Protein AF-A0A925PIX7-F1 (afdb_monomer)

Foldseek 3Di:
DAEAEEEDFFFDADPVGTDDGAHQPDPGDDHLLVVLVVCLVVVHDYDYQYPHDVCRVVRVVVSVVSNVVSD

Radius of gyration: 12.49 Å; Cα contacts (8 Å, |Δi|>4): 105; chains: 1; bounding box: 29×22×32 Å

Mean predicted aligned error: 2.59 Å

Sequence (71 aa):
ANNLHIHFSRIEFTKGGEKRHRTFTDQFGPPHEPLVELCVARGFTPRIICESAGTQAVDAKIMQDLYFSMR

Nearest PDB structures (foldseek):
  2p9j-assembly1_H  TM=4.785E-01  e=4.651E-01  Aquifex aeolicus VF5
  5zhz-assembly1_A  TM=5.772E-01  e=1.221E+00  Mycobacterium tuberculosis H37Rv
  2qjw-assembly2_D  TM=3.612E-01  e=5.198E+00  Xanthomonas campestris pv. campestris
  5kuh-assembly1_A  TM=3.296E-01  e=5.569E+00  Rattus norvegicus

Structure (mmCIF, N/CA/C/O backbone):
data_AF-A0A925PIX7-F1
#
_entry.id   AF-A0A925PIX7-F1
#
loop_
_atom_site.group_PDB
_atom_site.id
_atom_site.type_symbol
_atom_site.label_atom_id
_atom_site.label_alt_id
_atom_site.label_comp_id
_atom_site.label_asym_id
_atom_site.label_entity_id
_atom_site.label_seq_id
_atom_site.pdbx_PDB_ins_code
_atom_site.Cartn_x
_atom_site.Cartn_y
_atom_site.Cartn_z
_atom_site.occupancy
_atom_site.B_iso_or_equiv
_atom_site.auth_seq_id
_atom_site.auth_comp_id
_atom_site.auth_asym_id
_atom_site.auth_atom_id
_atom_site.pdbx_PDB_model_num
ATOM 1 N N . ALA A 1 1 ? -12.460 -8.701 9.784 1.00 7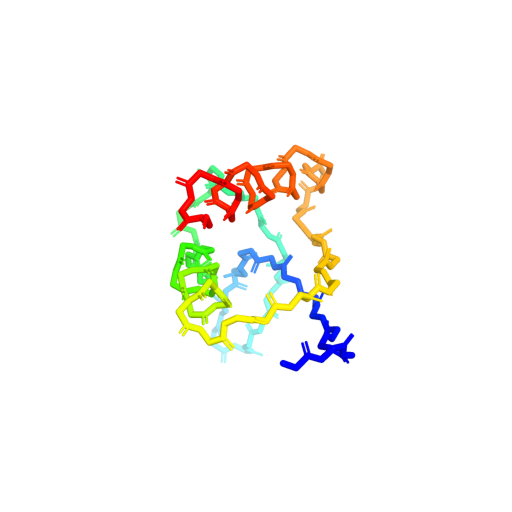0.62 1 ALA A N 1
ATOM 2 C CA . ALA A 1 1 ? -11.383 -9.695 9.940 1.00 70.62 1 ALA A CA 1
ATOM 3 C C . ALA A 1 1 ? -10.358 -9.111 10.894 1.00 70.62 1 ALA A C 1
ATOM 5 O O . ALA A 1 1 ? -9.865 -8.021 10.624 1.00 70.62 1 ALA A O 1
ATOM 6 N N . ASN A 1 2 ? -10.088 -9.800 12.004 1.00 74.38 2 ASN A N 1
ATOM 7 C CA . ASN A 1 2 ? -9.251 -9.260 13.084 1.00 74.38 2 ASN A CA 1
ATOM 8 C C . ASN A 1 2 ? -7.777 -9.683 12.959 1.00 74.38 2 ASN A C 1
ATOM 10 O O . ASN A 1 2 ? -6.928 -9.114 13.627 1.00 74.38 2 ASN A O 1
ATOM 14 N N . ASN A 1 3 ? -7.478 -10.635 12.064 1.00 87.50 3 ASN A N 1
ATOM 15 C CA . ASN A 1 3 ? -6.143 -11.201 11.836 1.00 87.50 3 ASN A CA 1
ATOM 16 C C . ASN A 1 3 ? -5.733 -11.117 10.352 1.00 87.50 3 ASN A C 1
ATOM 18 O O . ASN A 1 3 ? -5.101 -12.026 9.821 1.00 87.50 3 ASN A O 1
ATOM 22 N N . LEU A 1 4 ? -6.159 -10.064 9.646 1.00 92.12 4 LEU A N 1
ATOM 23 C CA . LEU A 1 4 ? -5.789 -9.862 8.245 1.00 92.12 4 LEU A CA 1
ATOM 24 C C . LEU A 1 4 ? -4.367 -9.294 8.176 1.00 92.12 4 LEU A C 1
ATOM 26 O O . LEU A 1 4 ? -4.138 -8.164 8.604 1.00 92.12 4 LEU A O 1
ATOM 30 N N . HIS A 1 5 ? -3.433 -10.081 7.648 1.00 95.88 5 HIS A N 1
ATOM 31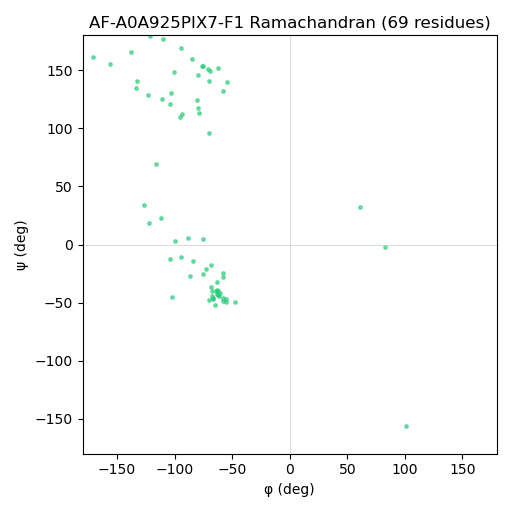 C CA . HIS A 1 5 ? -2.038 -9.692 7.439 1.00 95.88 5 HIS A CA 1
ATOM 32 C C . HIS A 1 5 ? -1.772 -9.568 5.942 1.00 95.88 5 HIS A C 1
ATOM 34 O O . HIS A 1 5 ? -2.034 -10.506 5.192 1.00 95.88 5 HIS A O 1
ATOM 40 N N . ILE A 1 6 ? -1.272 -8.414 5.507 1.00 96.12 6 ILE A N 1
ATOM 41 C CA . ILE A 1 6 ? -1.042 -8.105 4.091 1.00 96.12 6 ILE A CA 1
ATOM 42 C C . ILE A 1 6 ? 0.350 -7.507 3.930 1.00 96.12 6 ILE A C 1
ATOM 44 O O . ILE A 1 6 ? 0.772 -6.688 4.742 1.00 96.12 6 ILE A O 1
ATOM 48 N N . HIS A 1 7 ? 1.031 -7.891 2.857 1.00 97.88 7 HIS A N 1
ATOM 49 C CA . HIS A 1 7 ? 2.198 -7.187 2.343 1.00 97.88 7 HIS A CA 1
ATOM 50 C C . HIS A 1 7 ? 1.746 -6.387 1.120 1.00 97.88 7 HIS A C 1
ATOM 52 O O . HIS A 1 7 ? 1.023 -6.923 0.277 1.00 97.88 7 HIS A O 1
ATOM 58 N N . PHE A 1 8 ? 2.081 -5.099 1.061 1.00 98.06 8 PHE A N 1
ATOM 59 C CA . PHE A 1 8 ? 1.612 -4.217 -0.006 1.00 98.06 8 PHE A CA 1
ATOM 60 C C . PHE A 1 8 ? 2.741 -3.364 -0.576 1.00 98.06 8 PHE A C 1
ATOM 62 O O . PHE A 1 8 ? 3.505 -2.746 0.163 1.00 98.06 8 PHE A O 1
ATOM 69 N N . SER A 1 9 ? 2.795 -3.289 -1.901 1.00 97.62 9 SER A N 1
ATOM 70 C CA . SER A 1 9 ? 3.666 -2.400 -2.662 1.00 97.62 9 SER A CA 1
ATOM 71 C C . SER A 1 9 ? 3.046 -2.164 -4.037 1.00 97.62 9 SER A C 1
ATOM 73 O O . SER A 1 9 ? 2.292 -3.006 -4.534 1.00 97.62 9 SER A O 1
ATOM 75 N N . ARG A 1 10 ? 3.380 -1.044 -4.684 1.00 97.88 10 ARG A N 1
ATOM 76 C CA . ARG A 1 10 ? 3.206 -0.958 -6.140 1.00 97.88 10 ARG A CA 1
ATOM 77 C C . ARG A 1 10 ? 4.251 -1.870 -6.776 1.00 97.88 10 ARG A C 1
ATOM 79 O O . ARG A 1 10 ? 5.384 -1.926 -6.314 1.00 97.88 10 ARG A O 1
ATOM 86 N N . ILE A 1 11 ? 3.900 -2.579 -7.838 1.00 97.81 11 ILE A N 1
ATOM 87 C CA . ILE A 1 11 ? 4.767 -3.575 -8.465 1.00 97.81 11 ILE A CA 1
ATOM 88 C C . ILE A 1 11 ? 4.980 -3.228 -9.938 1.00 97.81 11 ILE A C 1
ATOM 90 O O . ILE A 1 11 ? 4.041 -3.029 -10.708 1.00 97.81 11 ILE A O 1
ATOM 94 N N . GLU A 1 12 ? 6.243 -3.191 -10.359 1.00 97.50 12 GLU A N 1
ATOM 95 C CA . GLU A 1 12 ? 6.584 -3.221 -11.779 1.00 97.50 12 GLU A CA 1
ATOM 96 C C . GLU A 1 12 ? 6.502 -4.665 -12.279 1.00 97.50 12 GLU A C 1
ATOM 98 O O . GLU A 1 12 ? 7.281 -5.520 -11.854 1.00 97.50 12 GLU A O 1
ATOM 103 N N . PHE A 1 13 ? 5.597 -4.920 -13.222 1.00 96.19 13 PHE A N 1
ATOM 104 C CA . PHE A 1 13 ? 5.478 -6.209 -13.896 1.00 96.19 13 PHE A CA 1
ATOM 105 C C . PHE A 1 13 ? 6.137 -6.189 -15.273 1.00 96.19 13 PHE A C 1
ATOM 107 O O . PHE A 1 13 ? 6.146 -5.188 -15.988 1.00 96.19 13 PHE A O 1
ATOM 114 N N . THR A 1 14 ? 6.654 -7.344 -15.666 1.00 95.69 14 THR A N 1
ATOM 115 C CA . THR A 1 14 ? 7.115 -7.644 -17.020 1.00 95.69 14 THR A CA 1
ATOM 116 C C . THR A 1 14 ? 6.341 -8.838 -17.566 1.00 95.69 14 THR A C 1
ATOM 118 O O . THR A 1 14 ? 5.543 -9.456 -16.862 1.00 95.69 14 THR A O 1
ATOM 121 N N . LYS A 1 15 ? 6.626 -9.237 -18.810 1.00 96.50 15 LYS A N 1
ATOM 122 C CA . LYS A 1 15 ? 6.107 -10.497 -19.365 1.00 96.50 15 LYS A CA 1
ATOM 123 C C . LYS A 1 15 ? 6.511 -11.733 -18.544 1.00 96.50 15 LYS A C 1
ATOM 125 O O . LYS A 1 15 ? 5.815 -12.736 -18.612 1.00 96.50 15 LYS A O 1
ATOM 130 N N . GLY A 1 16 ? 7.612 -11.660 -17.790 1.00 96.94 16 GLY A N 1
ATOM 131 C CA . GLY A 1 16 ? 8.091 -12.737 -16.917 1.00 96.94 16 GLY A CA 1
ATOM 132 C C . GLY A 1 16 ? 7.515 -12.707 -15.499 1.00 96.94 16 GLY A C 1
ATOM 133 O O . GLY A 1 16 ? 7.951 -13.492 -14.667 1.00 96.94 16 GLY A O 1
ATOM 134 N N . GLY A 1 17 ? 6.569 -11.808 -15.214 1.00 96.25 17 GLY A N 1
ATOM 135 C CA . GLY A 1 17 ? 6.019 -11.607 -13.877 1.00 96.25 17 GLY A CA 1
ATOM 136 C C . GLY A 1 17 ? 6.616 -10.393 -13.177 1.00 96.25 17 GLY A C 1
ATOM 137 O O . GLY A 1 17 ? 7.060 -9.433 -13.821 1.00 96.25 17 GLY A O 1
ATOM 138 N N . GLU A 1 18 ? 6.559 -10.417 -11.849 1.00 96.94 18 GLU A N 1
ATOM 139 C CA . GLU A 1 18 ? 7.067 -9.342 -11.007 1.00 96.94 18 GLU A CA 1
ATOM 140 C C . GLU A 1 18 ? 8.553 -9.086 -11.274 1.00 96.94 18 GLU A C 1
ATOM 142 O O . GLU A 1 18 ? 9.369 -10.005 -11.311 1.00 96.94 18 GLU A O 1
ATOM 147 N N . LYS A 1 19 ? 8.900 -7.811 -11.454 1.00 96.62 19 LYS A N 1
ATOM 148 C CA . LYS A 1 19 ? 10.286 -7.367 -11.580 1.00 96.62 19 LYS A CA 1
ATOM 149 C C . LYS A 1 19 ? 10.806 -6.742 -10.295 1.00 96.62 19 LYS A C 1
ATOM 151 O O . LYS A 1 19 ? 11.948 -7.008 -9.936 1.00 96.62 19 LYS A O 1
ATOM 156 N N . ARG A 1 20 ? 10.025 -5.860 -9.660 1.00 97.31 20 ARG A N 1
ATOM 157 C CA . ARG A 1 20 ? 10.381 -5.218 -8.383 1.00 97.31 20 ARG A CA 1
ATOM 158 C C . ARG A 1 20 ? 9.232 -4.425 -7.774 1.00 97.31 20 ARG A C 1
ATOM 160 O O . ARG A 1 20 ? 8.345 -3.944 -8.482 1.00 97.31 20 ARG A O 1
ATOM 167 N N . HIS A 1 21 ? 9.381 -4.174 -6.481 1.00 98.12 21 HIS A N 1
ATOM 168 C CA . HIS A 1 21 ? 8.598 -3.230 -5.697 1.00 98.12 21 HIS A CA 1
ATOM 169 C C . HIS A 1 21 ? 8.893 -1.776 -6.075 1.00 98.12 21 HIS A C 1
ATOM 171 O O . HIS A 1 21 ? 10.010 -1.432 -6.476 1.00 98.12 21 HIS A O 1
ATOM 177 N N . ARG A 1 22 ? 7.881 -0.925 -5.930 1.00 97.94 22 ARG A N 1
ATOM 178 C CA . ARG A 1 22 ? 7.823 0.477 -6.358 1.00 97.94 22 ARG A CA 1
ATOM 179 C C . ARG A 1 22 ? 7.168 1.340 -5.284 1.00 97.94 22 ARG A C 1
ATOM 181 O O . ARG A 1 22 ? 6.580 0.817 -4.343 1.00 97.94 22 ARG A O 1
ATOM 188 N N . THR A 1 23 ? 7.314 2.654 -5.393 1.00 97.75 23 THR A N 1
ATOM 189 C CA . THR A 1 23 ? 6.780 3.609 -4.408 1.00 97.75 23 THR A CA 1
ATOM 190 C C . THR A 1 23 ? 5.405 4.119 -4.829 1.00 97.75 23 THR A C 1
ATOM 192 O O . THR A 1 23 ? 4.988 3.933 -5.973 1.00 97.75 23 THR A O 1
ATOM 195 N N . PHE A 1 24 ? 4.694 4.814 -3.939 1.00 96.88 24 PHE A N 1
ATOM 196 C CA . PHE A 1 24 ? 3.384 5.401 -4.268 1.00 96.88 24 PHE A CA 1
ATOM 197 C C . PHE A 1 24 ? 3.446 6.553 -5.279 1.00 96.88 24 PHE A C 1
ATOM 199 O O . PHE A 1 24 ? 2.432 6.872 -5.900 1.00 96.88 24 PHE A O 1
ATOM 206 N N . THR A 1 25 ? 4.625 7.143 -5.483 1.00 95.56 25 THR A N 1
ATOM 207 C CA . THR A 1 25 ? 4.857 8.192 -6.485 1.00 95.56 25 THR A CA 1
ATOM 208 C C . THR A 1 25 ? 5.141 7.639 -7.883 1.00 95.56 25 THR A C 1
ATOM 210 O O . THR A 1 25 ? 5.077 8.388 -8.856 1.00 95.56 25 THR A O 1
ATOM 213 N N . ASP A 1 26 ? 5.438 6.342 -8.011 1.00 93.62 26 ASP A N 1
ATOM 214 C CA . ASP A 1 26 ? 5.641 5.689 -9.301 1.00 93.62 26 ASP A CA 1
ATOM 215 C C . ASP A 1 26 ? 4.310 5.437 -10.033 1.00 93.62 26 ASP A C 1
ATOM 217 O O . ASP A 1 26 ? 3.274 5.185 -9.425 1.00 93.62 26 ASP A O 1
ATOM 221 N N . GLN A 1 27 ? 4.344 5.367 -11.364 1.00 93.56 27 GLN A N 1
ATOM 222 C CA . GLN A 1 27 ? 3.171 5.098 -12.218 1.00 93.56 27 GLN A CA 1
ATOM 223 C C . GLN A 1 27 ? 2.683 3.632 -12.233 1.00 93.56 27 GLN A C 1
ATOM 225 O O . GLN A 1 27 ? 1.815 3.275 -13.029 1.00 93.56 27 GLN A O 1
ATOM 230 N N . PHE A 1 28 ? 3.273 2.759 -11.414 1.00 95.94 28 PHE A N 1
ATOM 231 C CA . PHE A 1 28 ? 2.928 1.337 -11.369 1.00 95.94 28 PHE A CA 1
ATOM 232 C C . PHE A 1 28 ? 1.730 1.072 -10.451 1.00 95.94 28 PHE A C 1
ATOM 234 O O . PHE A 1 28 ? 1.393 1.884 -9.595 1.00 95.94 28 PHE A O 1
ATOM 241 N N . GLY A 1 29 ? 1.074 -0.071 -10.639 1.00 94.00 29 GLY A N 1
ATOM 242 C CA . GLY A 1 29 ? -0.040 -0.516 -9.803 1.00 94.00 29 GLY A CA 1
ATOM 243 C C . GLY A 1 29 ? 0.333 -1.717 -8.928 1.00 94.00 29 GLY A C 1
ATOM 244 O O . GLY A 1 29 ? 1.430 -2.249 -9.066 1.00 94.00 29 GLY A O 1
ATOM 245 N N . PRO A 1 30 ? -0.577 -2.184 -8.062 1.00 95.56 30 PRO A N 1
ATOM 246 C CA . PRO A 1 30 ? -1.922 -1.646 -7.869 1.00 95.56 30 PRO A CA 1
ATOM 247 C C . PRO A 1 30 ? -1.935 -0.328 -7.064 1.00 95.56 30 PRO A C 1
ATOM 249 O O . PRO A 1 30 ? -1.035 -0.092 -6.258 1.00 95.56 30 PRO A O 1
ATOM 252 N N . PRO A 1 31 ? -2.950 0.538 -7.259 1.00 96.62 31 PRO A N 1
ATOM 253 C CA . PRO A 1 31 ? -3.236 1.629 -6.328 1.00 96.62 31 PRO A CA 1
ATOM 254 C C . PRO A 1 31 ? -3.617 1.069 -4.947 1.00 96.62 31 PRO A C 1
ATOM 256 O O . PRO A 1 31 ? -4.126 -0.048 -4.835 1.00 96.62 31 PRO A O 1
ATOM 259 N N . HIS A 1 32 ? -3.353 1.835 -3.893 1.00 97.06 32 HIS A N 1
ATOM 260 C CA . HIS A 1 32 ? -3.570 1.402 -2.509 1.00 97.06 32 HIS A CA 1
ATOM 261 C C . HIS A 1 32 ? -5.002 1.682 -2.041 1.00 97.06 32 HIS A C 1
ATOM 263 O O . HIS A 1 32 ? -5.536 0.970 -1.192 1.00 97.06 32 HIS A O 1
ATOM 269 N N . GLU A 1 33 ? -5.630 2.691 -2.635 1.00 97.94 33 GLU A N 1
ATOM 270 C CA . GLU A 1 33 ? -6.930 3.238 -2.283 1.00 97.94 33 GLU A CA 1
ATOM 271 C C . GLU A 1 33 ? -8.026 2.157 -2.275 1.00 97.94 33 GLU A C 1
ATOM 273 O O . GLU A 1 33 ? -8.656 1.990 -1.229 1.00 97.94 33 GLU A O 1
ATOM 278 N N . PRO A 1 34 ? -8.177 1.298 -3.311 1.00 98.06 34 PRO A N 1
ATOM 279 C CA . PRO A 1 34 ? -9.228 0.277 -3.305 1.00 98.06 34 PRO A CA 1
ATOM 280 C C . PRO A 1 34 ? -9.076 -0.761 -2.183 1.00 98.06 34 PRO A C 1
ATOM 282 O O . PRO A 1 34 ? -10.068 -1.268 -1.655 1.00 98.06 34 PRO A O 1
ATOM 285 N N . LEU A 1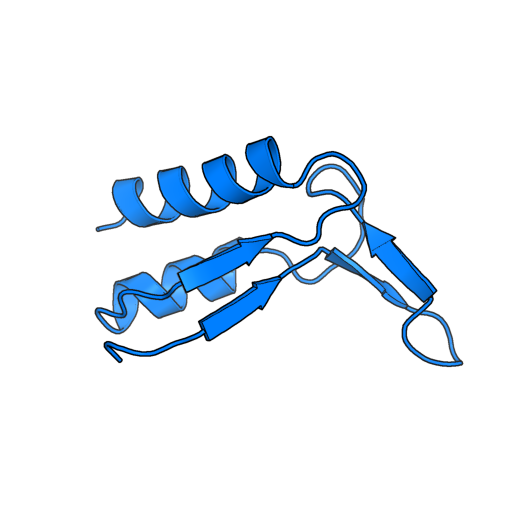 35 ? -7.836 -1.090 -1.793 1.00 97.25 35 LEU A N 1
ATOM 286 C CA . LEU A 1 35 ? -7.587 -2.004 -0.675 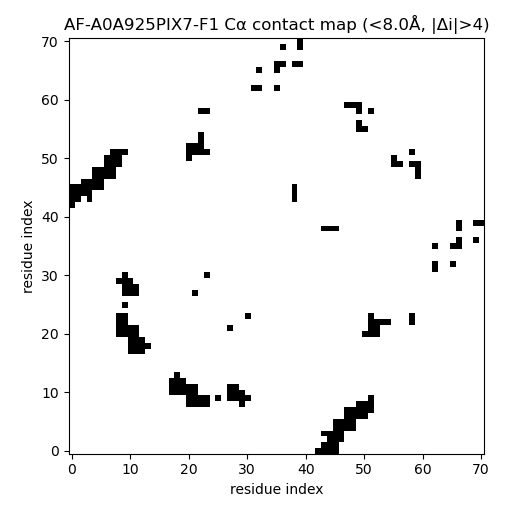1.00 97.25 35 LEU A CA 1
ATOM 287 C C . LEU A 1 35 ? -8.021 -1.369 0.651 1.00 97.25 35 LEU A C 1
ATOM 289 O O . LEU A 1 35 ? -8.651 -2.032 1.479 1.00 97.25 35 LEU A O 1
ATOM 293 N N . VAL A 1 36 ? -7.676 -0.095 0.854 1.00 97.69 36 VAL A N 1
ATOM 294 C CA . VAL A 1 36 ? -8.001 0.639 2.081 1.00 97.69 36 VAL A CA 1
ATOM 295 C C . VAL A 1 36 ? -9.512 0.849 2.198 1.00 97.69 36 VAL A C 1
ATOM 297 O O . VAL A 1 36 ? -10.083 0.542 3.245 1.00 97.69 36 VAL A O 1
ATOM 300 N N . GLU A 1 37 ? -10.171 1.272 1.118 1.00 98.19 37 GLU A N 1
ATOM 301 C CA . GLU A 1 37 ? -11.629 1.432 1.038 1.00 98.19 37 GLU A CA 1
ATOM 302 C C . GLU A 1 37 ? -12.362 0.137 1.404 1.00 98.19 37 GLU A C 1
ATOM 304 O O . GLU A 1 37 ? -13.272 0.142 2.236 1.00 98.19 37 GLU A O 1
ATOM 309 N N . LEU A 1 38 ? -11.926 -1.002 0.854 1.00 97.25 38 LEU A N 1
ATOM 310 C CA . LEU A 1 38 ? -12.519 -2.300 1.173 1.00 97.25 38 LEU A CA 1
ATOM 311 C C . LEU A 1 38 ? -12.34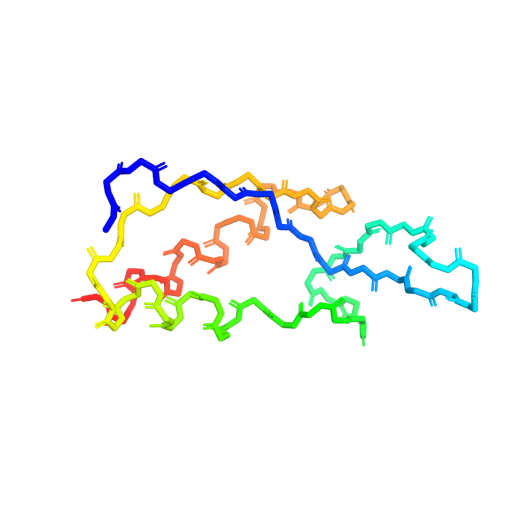3 -2.661 2.653 1.00 97.25 38 LEU A C 1
ATOM 313 O O . LEU A 1 38 ? -13.256 -3.222 3.266 1.00 97.25 38 LEU A O 1
ATOM 317 N N . CYS A 1 39 ? -11.184 -2.347 3.238 1.00 96.69 39 CYS A N 1
ATOM 318 C CA . CYS A 1 39 ? -10.937 -2.598 4.654 1.00 96.69 39 CYS A CA 1
ATOM 319 C C . CYS A 1 39 ? -11.889 -1.788 5.540 1.00 96.69 39 CYS A C 1
ATOM 321 O O . CYS A 1 39 ? -12.442 -2.348 6.486 1.00 96.69 39 CYS A O 1
ATOM 323 N N . VAL A 1 40 ? -12.127 -0.514 5.218 1.00 97.06 40 VAL A N 1
ATOM 324 C CA . VAL A 1 40 ? -13.091 0.333 5.938 1.00 97.06 40 VAL A CA 1
ATOM 325 C C . VAL A 1 40 ? -14.512 -0.196 5.755 1.00 97.06 40 VAL A C 1
ATOM 327 O O . VAL A 1 40 ? -15.184 -0.494 6.742 1.00 97.06 40 VAL A O 1
ATOM 330 N N . ALA A 1 41 ? -14.939 -0.427 4.510 1.00 97.81 41 ALA A N 1
ATOM 331 C CA . ALA A 1 41 ? -16.288 -0.890 4.180 1.00 97.81 41 ALA A CA 1
ATOM 332 C C . ALA A 1 41 ? -16.656 -2.228 4.845 1.00 97.81 41 ALA A C 1
ATOM 334 O O . ALA A 1 41 ? -17.826 -2.504 5.105 1.00 97.81 41 ALA A O 1
ATOM 335 N N . ARG A 1 42 ? -15.663 -3.080 5.124 1.00 96.25 42 ARG A N 1
ATOM 336 C CA . ARG A 1 42 ? -15.854 -4.377 5.788 1.00 96.25 42 ARG A CA 1
ATOM 337 C C . ARG A 1 42 ? -15.534 -4.360 7.288 1.00 96.25 42 ARG A C 1
ATOM 339 O O . ARG A 1 42 ? -15.569 -5.421 7.915 1.00 96.25 42 ARG A O 1
ATOM 346 N N . GLY A 1 43 ? -15.189 -3.205 7.864 1.00 95.56 43 GLY A N 1
ATOM 347 C CA . GLY A 1 43 ? -14.800 -3.083 9.273 1.00 95.56 43 GLY A CA 1
ATOM 348 C C . GLY A 1 43 ? -13.560 -3.911 9.629 1.00 95.56 43 GLY A C 1
ATOM 349 O O . GLY A 1 43 ? -13.458 -4.470 10.721 1.00 95.56 43 GLY A O 1
ATOM 350 N N . PHE A 1 44 ? -12.636 -4.084 8.686 1.00 95.62 44 PHE A N 1
ATOM 351 C CA . PHE A 1 44 ? -11.403 -4.832 8.901 1.00 95.62 44 PHE A CA 1
ATOM 352 C C . PHE A 1 44 ? -10.380 -3.974 9.637 1.00 95.62 44 PHE A C 1
ATOM 354 O O . PHE A 1 44 ? -10.278 -2.773 9.402 1.00 95.62 44 PHE A O 1
ATOM 361 N N . THR A 1 45 ? -9.581 -4.612 10.489 1.00 94.75 45 THR A N 1
ATOM 362 C CA . THR A 1 45 ? -8.448 -3.993 11.191 1.00 94.75 45 THR A CA 1
ATOM 363 C C . THR A 1 45 ? -7.151 -4.671 10.742 1.00 94.75 45 THR A C 1
ATOM 365 O O . THR A 1 45 ? -6.584 -5.466 11.497 1.00 94.75 45 THR A O 1
ATOM 368 N N . PRO A 1 46 ? -6.726 -4.469 9.482 1.00 94.88 46 PRO A N 1
ATOM 369 C CA . PRO A 1 46 ? -5.590 -5.191 8.931 1.00 94.88 46 PRO A CA 1
ATOM 370 C C . PRO A 1 46 ? -4.268 -4.724 9.543 1.00 94.88 46 PRO A C 1
ATOM 372 O O . PRO A 1 46 ? -4.090 -3.551 9.874 1.00 94.88 46 PRO A O 1
ATOM 375 N N . ARG A 1 47 ? -3.300 -5.637 9.602 1.00 95.94 47 ARG A N 1
ATOM 376 C CA . ARG A 1 47 ? -1.882 -5.296 9.698 1.00 95.94 47 ARG A CA 1
ATOM 377 C C . ARG A 1 47 ? -1.306 -5.305 8.288 1.00 95.94 47 ARG A C 1
ATOM 379 O O . ARG A 1 47 ? -1.183 -6.365 7.679 1.00 95.94 47 ARG A O 1
ATOM 386 N N . ILE A 1 48 ? -0.976 -4.123 7.781 1.00 96.44 48 ILE A N 1
ATOM 387 C CA . ILE A 1 48 ? -0.370 -3.959 6.459 1.00 96.44 48 ILE A CA 1
ATOM 388 C C . ILE A 1 48 ? 1.116 -3.664 6.645 1.00 96.44 48 ILE A C 1
ATOM 390 O O . ILE A 1 48 ? 1.482 -2.692 7.306 1.00 96.44 48 ILE A O 1
ATOM 394 N N . ILE A 1 49 ? 1.961 -4.515 6.072 1.00 97.81 49 ILE A N 1
ATOM 395 C CA . ILE A 1 49 ? 3.399 -4.296 5.947 1.00 97.81 49 ILE A CA 1
ATOM 396 C C . ILE A 1 49 ? 3.633 -3.659 4.578 1.00 97.81 49 ILE A C 1
ATOM 398 O O . ILE A 1 49 ? 3.401 -4.286 3.547 1.00 97.81 49 ILE A O 1
ATOM 402 N N . CYS A 1 50 ? 4.050 -2.395 4.571 1.00 98.12 50 CYS A N 1
ATOM 403 C CA . CYS A 1 50 ? 4.382 -1.699 3.335 1.00 98.12 50 CYS A CA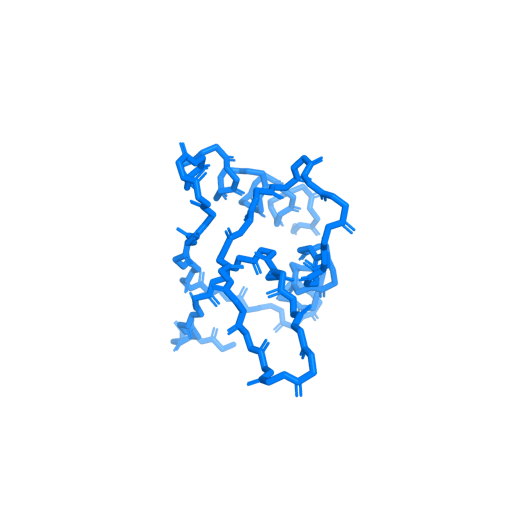 1
ATOM 404 C C . CYS A 1 50 ? 5.788 -2.094 2.874 1.00 98.12 50 CYS A C 1
ATOM 406 O O . CYS A 1 50 ? 6.759 -1.930 3.614 1.00 98.12 50 CYS A O 1
ATOM 408 N N . GLU A 1 51 ? 5.894 -2.587 1.646 1.00 98.25 51 GLU A N 1
ATOM 409 C CA . GLU A 1 51 ? 7.138 -3.037 1.021 1.00 98.25 51 GLU A CA 1
ATOM 410 C C . GLU A 1 51 ? 7.563 -2.121 -0.136 1.00 98.25 51 GLU A C 1
ATOM 412 O O . GLU A 1 51 ? 8.310 -2.537 -1.025 1.00 98.25 51 GLU A O 1
ATOM 417 N N . SER A 1 52 ? 7.092 -0.870 -0.147 1.00 98.12 52 SER A N 1
ATOM 418 C CA . SER A 1 52 ? 7.548 0.154 -1.090 1.00 98.12 52 SER A CA 1
ATOM 419 C C . SER A 1 52 ? 9.066 0.322 -1.059 1.00 98.12 52 SER A C 1
ATOM 421 O O . SER A 1 52 ? 9.689 0.330 0.004 1.00 98.12 52 SER A O 1
ATOM 423 N N . ALA A 1 53 ? 9.683 0.495 -2.226 1.00 97.31 53 ALA A N 1
ATOM 424 C CA . ALA A 1 53 ? 11.136 0.560 -2.349 1.00 97.31 53 ALA A CA 1
ATOM 425 C C . ALA A 1 53 ? 11.724 1.853 -1.742 1.00 97.31 53 ALA A C 1
ATOM 427 O O . ALA A 1 53 ? 11.791 2.887 -2.400 1.00 97.31 53 ALA A O 1
ATOM 428 N N . GLY A 1 54 ? 12.178 1.786 -0.486 1.00 97.69 54 GLY A N 1
ATOM 429 C CA . GLY A 1 54 ? 12.866 2.885 0.208 1.00 97.69 54 GLY A CA 1
ATOM 430 C C . GLY A 1 54 ? 11.948 3.939 0.836 1.00 97.69 54 GLY A C 1
ATOM 431 O O . GLY A 1 54 ? 12.438 4.859 1.487 1.00 97.69 54 GLY A O 1
ATOM 432 N N . THR A 1 55 ? 10.629 3.804 0.678 1.00 98.06 55 THR A N 1
ATOM 433 C CA . THR A 1 55 ? 9.608 4.725 1.213 1.00 98.06 55 THR A CA 1
ATOM 434 C C . THR A 1 55 ? 8.605 4.027 2.133 1.00 98.06 55 THR A C 1
ATOM 436 O O . THR A 1 55 ? 7.544 4.580 2.407 1.00 98.06 55 THR A O 1
ATOM 439 N N . GLN A 1 56 ? 8.931 2.836 2.652 1.00 98.25 56 GLN A N 1
ATOM 440 C CA . GLN A 1 56 ? 8.019 1.965 3.408 1.00 98.25 56 GLN A CA 1
ATOM 441 C C . GLN A 1 56 ? 7.246 2.714 4.500 1.00 98.25 56 GLN A C 1
ATOM 443 O O . GLN A 1 56 ? 6.027 2.604 4.577 1.00 98.25 56 GLN A O 1
ATOM 448 N N . ALA A 1 57 ? 7.943 3.494 5.333 1.00 98.25 57 ALA A N 1
AT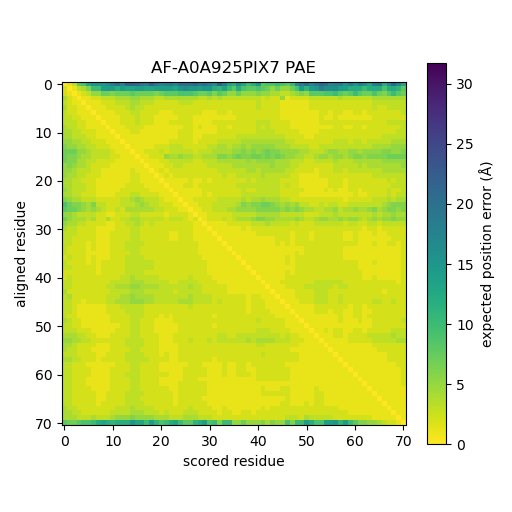OM 449 C CA . ALA A 1 57 ? 7.326 4.210 6.450 1.00 98.25 57 ALA A CA 1
ATOM 450 C C . ALA A 1 57 ? 6.374 5.327 5.989 1.00 98.25 57 ALA A C 1
ATOM 452 O O . ALA A 1 57 ? 5.306 5.506 6.572 1.00 98.25 57 ALA A O 1
ATOM 453 N N . VAL A 1 58 ? 6.749 6.060 4.937 1.00 98.38 58 VAL A N 1
ATOM 454 C CA . VAL A 1 58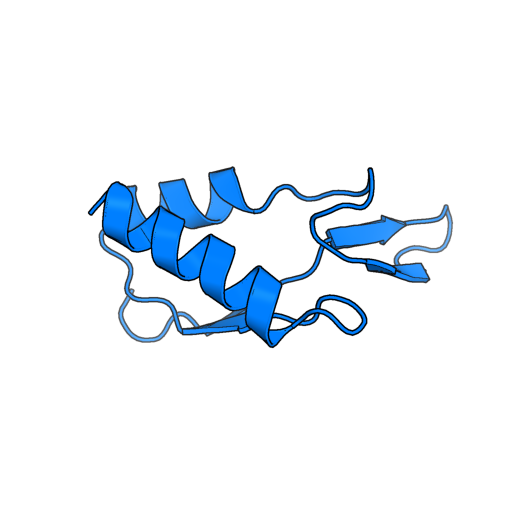 ? 5.944 7.160 4.385 1.00 98.38 58 VAL A CA 1
ATOM 455 C C . VAL A 1 58 ? 4.700 6.601 3.699 1.00 98.38 58 VAL A C 1
ATOM 457 O O . VAL A 1 58 ? 3.590 7.026 4.003 1.00 98.38 58 VAL A O 1
ATOM 460 N N . ASP A 1 59 ? 4.868 5.589 2.852 1.00 98.44 59 ASP A N 1
ATOM 461 C CA . ASP A 1 59 ? 3.765 4.978 2.107 1.00 98.44 59 ASP A CA 1
ATOM 462 C C . ASP A 1 59 ? 2.813 4.209 3.041 1.00 98.44 59 ASP A C 1
ATOM 464 O O . ASP A 1 59 ? 1.593 4.282 2.887 1.00 98.44 59 ASP A O 1
ATOM 468 N N . ALA A 1 60 ? 3.335 3.551 4.088 1.00 98.31 60 ALA A N 1
ATOM 469 C CA . ALA A 1 60 ? 2.503 2.967 5.143 1.00 98.31 60 ALA A CA 1
ATOM 470 C C . ALA A 1 60 ? 1.657 4.028 5.861 1.00 98.31 60 ALA A C 1
ATOM 472 O O . ALA A 1 60 ? 0.479 3.792 6.137 1.00 98.31 60 ALA A O 1
ATOM 473 N N . LYS A 1 61 ? 2.243 5.199 6.152 1.00 98.44 61 LYS A N 1
ATOM 474 C CA . LYS A 1 61 ? 1.519 6.308 6.778 1.00 98.44 61 LYS A CA 1
ATOM 475 C C . LYS A 1 61 ? 0.405 6.832 5.873 1.00 98.44 61 LYS A C 1
ATOM 477 O O . LYS A 1 61 ? -0.684 7.067 6.377 1.00 98.44 61 LYS A O 1
ATOM 482 N N . ILE A 1 62 ? 0.629 6.932 4.561 1.00 98.50 62 ILE A N 1
ATOM 483 C CA . ILE A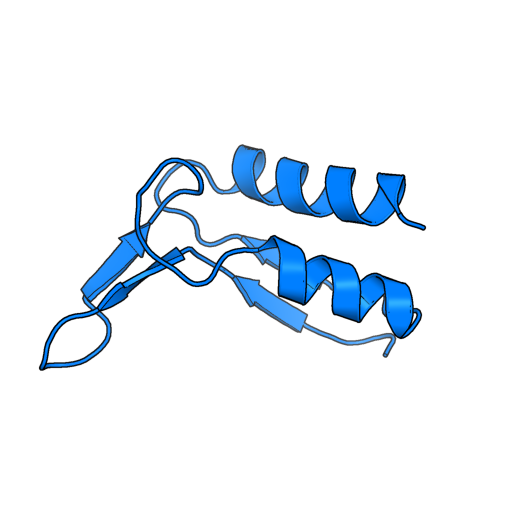 1 62 ? -0.416 7.329 3.603 1.00 98.50 62 ILE A CA 1
ATOM 484 C C . ILE A 1 62 ? -1.616 6.371 3.680 1.00 98.50 62 ILE A C 1
ATOM 486 O O . ILE A 1 62 ? -2.751 6.821 3.830 1.00 98.50 62 ILE A O 1
ATOM 490 N N . MET A 1 63 ? -1.378 5.052 3.658 1.00 98.19 63 MET A N 1
ATOM 491 C CA . MET A 1 63 ? -2.463 4.065 3.788 1.00 98.19 63 MET A CA 1
ATOM 492 C C . MET A 1 63 ? -3.191 4.173 5.133 1.00 98.19 63 MET A C 1
ATOM 494 O O . MET A 1 63 ? -4.412 4.034 5.190 1.00 98.19 63 MET A O 1
ATOM 498 N N . GLN A 1 64 ? -2.444 4.396 6.217 1.00 97.94 64 GLN A N 1
ATOM 499 C CA . GLN A 1 64 ? -2.998 4.532 7.560 1.00 97.94 64 GLN A CA 1
ATOM 500 C C . GLN A 1 64 ? -3.861 5.793 7.694 1.00 97.94 64 GLN A C 1
ATOM 502 O O . GLN A 1 64 ? -4.973 5.712 8.212 1.00 97.94 64 GLN A O 1
ATOM 507 N N . ASP A 1 65 ? -3.370 6.933 7.211 1.00 98.56 65 ASP A N 1
ATOM 508 C CA . ASP A 1 65 ? -4.088 8.206 7.250 1.00 98.56 65 ASP A CA 1
ATOM 509 C C . ASP A 1 65 ? -5.385 8.113 6.436 1.00 98.56 65 ASP A C 1
ATOM 511 O O . ASP A 1 65 ? -6.442 8.501 6.931 1.00 98.56 65 ASP A O 1
ATOM 515 N N . LEU A 1 66 ? -5.332 7.507 5.243 1.00 98.44 66 LEU A N 1
ATOM 516 C CA . LEU A 1 66 ? -6.513 7.257 4.415 1.00 98.44 66 LEU A CA 1
ATOM 517 C C . LEU A 1 66 ? -7.529 6.346 5.126 1.00 98.44 66 LEU A C 1
ATOM 519 O O . LEU A 1 66 ? -8.725 6.631 5.138 1.00 98.44 66 LEU A O 1
ATOM 523 N N . TYR A 1 67 ? -7.068 5.264 5.760 1.00 97.88 67 TYR A N 1
ATOM 524 C CA . TYR A 1 67 ? -7.944 4.368 6.518 1.00 97.88 67 TYR A CA 1
ATOM 525 C C . TYR A 1 67 ? -8.688 5.115 7.632 1.00 97.88 67 TYR A C 1
ATOM 527 O O . TYR A 1 67 ? -9.897 4.951 7.780 1.00 97.88 67 TYR A O 1
ATOM 535 N N . PHE A 1 68 ? -7.981 5.949 8.401 1.00 97.81 68 PHE A N 1
ATOM 536 C CA . PHE A 1 68 ? -8.579 6.707 9.500 1.00 97.81 68 PHE A CA 1
ATOM 537 C C . PHE A 1 68 ? -9.417 7.903 9.045 1.00 97.81 68 PHE A C 1
ATOM 539 O O . PHE A 1 68 ? -10.324 8.284 9.773 1.00 97.81 68 PHE A O 1
ATOM 546 N N . SER A 1 69 ? -9.173 8.479 7.865 1.00 98.31 69 SER A N 1
ATOM 547 C CA . SER A 1 69 ? -10.023 9.556 7.344 1.00 98.31 69 SER A CA 1
ATOM 548 C C . SER A 1 69 ? -11.392 9.066 6.866 1.00 98.31 69 SER A C 1
ATOM 550 O O . SER A 1 69 ? -12.307 9.871 6.721 1.00 98.31 69 SER A O 1
ATOM 552 N N . MET A 1 70 ? -11.521 7.769 6.569 1.00 97.00 70 MET A N 1
ATOM 553 C CA . MET A 1 70 ? -12.759 7.150 6.075 1.00 97.00 70 MET A CA 1
ATOM 554 C C . MET A 1 70 ? -13.510 6.338 7.138 1.00 97.00 70 MET A C 1
ATOM 556 O O . MET A 1 70 ? -14.641 5.921 6.889 1.00 97.00 70 MET A O 1
ATOM 560 N N . ARG A 1 71 ? -12.872 6.061 8.278 1.00 84.25 71 ARG A N 1
ATOM 561 C CA . ARG A 1 71 ? -13.441 5.280 9.380 1.00 84.25 71 ARG A CA 1
ATOM 562 C C . ARG A 1 71 ? -14.278 6.152 10.309 1.00 84.25 71 ARG A C 1
ATOM 564 O O . ARG A 1 71 ? -15.318 5.631 10.768 1.00 84.25 71 ARG A O 1
#

pLDDT: mean 96.03, std 4.62, range [70.62, 98.56]

Secondary structure (DSSP, 8-state):
--S-EEEE-EEEEETTEEEEEE-TTSS-B--SHHHHHHHHHTT---EEEE--TTTHHHHHHHHHHHHHHH-

Solvent-accessible surface area (backbone atoms only — not comparable to full-atom values): 4127 Å² total; per-residue (Å²): 81,84,81,40,74,44,79,45,48,16,39,43,69,51,100,89,39,81,74,46,58,27,38,90,88,46,97,50,42,63,75,63,62,69,60,39,52,51,31,51,79,62,68,36,56,62,50,72,46,46,54,20,60,91,39,27,72,60,53,40,46,53,52,50,52,55,38,63,74,72,101